Protein AF-A0A9K3IDU4-F1 (afdb_monomer_lite)

Secondary structure (DSSP, 8-state):
-HHHHHHHHHHTT-GGGS-------BTTB--SPTT-BS-EEEES-GGG-S-HHHHHHHHHHHB--SSS---EEEE-

pLDDT: mean 84.57, std 11.09, range [51.06, 94.31]

Organism: Helianthus annuus (NCBI:txid4232)

Sequence (76 aa):
MLNVGRKRAQQRGLGDLGSLAWIEGDAERLTFEDNSMDGYTIAFGIMNVTHIEKVLAEAYRVLKREGDSFALNLAM

Radius of gyration: 13.72 Å; chains: 1; bounding box: 26×33×34 Å

Foldseek 3Di:
DQVVVQVVCVVVVNNVPPPDDGDDDDLLDDPAAFQQDQEDEDAPCLV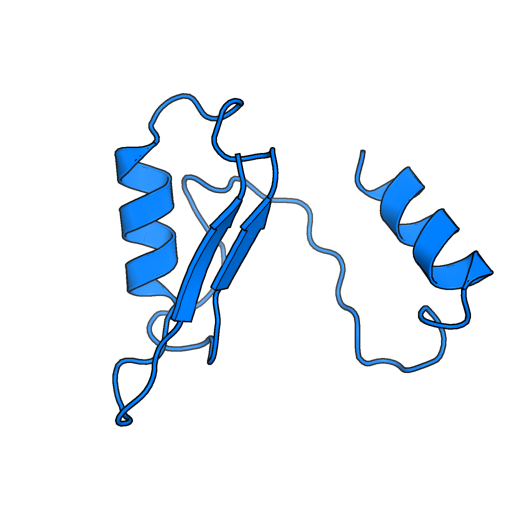VHPDSPSSVVSRNRNHHPPDDDYDYDYHD

Structure (mmCIF, N/CA/C/O backbone):
data_AF-A0A9K3IDU4-F1
#
_entry.id   AF-A0A9K3IDU4-F1
#
loop_
_atom_site.group_PDB
_atom_site.id
_atom_site.type_symbol
_atom_site.label_atom_id
_atom_site.label_alt_id
_atom_site.label_comp_id
_atom_site.label_asym_id
_atom_site.label_entity_id
_atom_site.label_seq_id
_atom_site.pdbx_PDB_ins_code
_atom_site.Cartn_x
_atom_site.Cartn_y
_atom_site.Cartn_z
_atom_site.occupancy
_atom_site.B_iso_or_equiv
_atom_site.auth_seq_id
_atom_site.auth_comp_id
_atom_site.auth_asym_id
_atom_site.auth_atom_id
_atom_site.pdbx_PDB_model_num
ATOM 1 N N . MET A 1 1 ? 6.430 1.899 -13.754 1.00 80.12 1 MET A N 1
ATOM 2 C CA . MET A 1 1 ? 6.935 0.925 -12.753 1.00 80.12 1 MET A CA 1
ATOM 3 C C . MET A 1 1 ? 5.984 -0.262 -12.548 1.00 80.12 1 MET A C 1
ATOM 5 O O . MET A 1 1 ? 6.440 -1.400 -12.580 1.00 80.12 1 MET A O 1
ATOM 9 N N . LEU A 1 2 ? 4.671 -0.026 -12.437 1.00 84.88 2 LEU A N 1
ATOM 10 C CA . LEU A 1 2 ? 3.640 -1.051 -12.201 1.00 84.88 2 LEU A CA 1
ATOM 11 C C . LEU A 1 2 ? 3.647 -2.221 -13.211 1.00 84.88 2 LEU A C 1
ATOM 13 O O . LEU A 1 2 ? 3.631 -3.383 -12.811 1.00 84.88 2 LEU A O 1
ATOM 17 N N . ASN A 1 3 ? 3.792 -1.937 -14.511 1.00 87.31 3 ASN A N 1
ATOM 18 C CA . ASN A 1 3 ? 3.858 -2.973 -15.557 1.00 87.31 3 ASN A CA 1
ATOM 19 C C . ASN A 1 3 ? 5.032 -3.953 -15.377 1.00 87.31 3 ASN A C 1
ATOM 21 O O . ASN A 1 3 ? 4.901 -5.140 -15.672 1.00 87.31 3 ASN A O 1
ATOM 25 N N . VAL A 1 4 ? 6.172 -3.479 -14.861 1.00 89.88 4 VAL A N 1
ATOM 26 C CA . VAL A 1 4 ? 7.341 -4.332 -14.588 1.00 89.88 4 VAL A CA 1
ATOM 27 C C . VAL A 1 4 ? 7.057 -5.255 -13.403 1.00 89.88 4 VAL A C 1
ATOM 29 O O . VAL A 1 4 ? 7.380 -6.441 -13.469 1.00 89.88 4 VAL A O 1
ATOM 32 N N . GLY A 1 5 ? 6.413 -4.739 -12.351 1.00 87.62 5 GLY A N 1
ATOM 33 C CA . GLY A 1 5 ? 5.951 -5.541 -11.214 1.00 87.62 5 GLY A CA 1
ATOM 34 C C . GLY A 1 5 ? 4.973 -6.632 -11.647 1.00 87.62 5 GLY A C 1
ATOM 35 O O . GLY A 1 5 ? 5.195 -7.804 -11.347 1.00 87.62 5 GLY A O 1
ATOM 36 N N . ARG A 1 6 ? 3.966 -6.266 -12.451 1.00 88.69 6 ARG A N 1
ATOM 37 C CA . ARG A 1 6 ? 2.979 -7.207 -12.998 1.00 88.69 6 ARG A CA 1
ATOM 38 C C . ARG A 1 6 ? 3.638 -8.325 -13.808 1.00 88.69 6 ARG A C 1
ATOM 40 O O . ARG A 1 6 ? 3.371 -9.496 -13.556 1.00 88.69 6 ARG A O 1
ATOM 47 N N . LYS A 1 7 ? 4.560 -7.982 -14.717 1.00 90.56 7 LYS A N 1
ATOM 48 C CA . LYS A 1 7 ? 5.304 -8.970 -15.517 1.00 90.56 7 LYS A CA 1
ATOM 49 C C . LYS A 1 7 ? 6.126 -9.923 -14.638 1.00 90.56 7 LYS A C 1
ATOM 51 O O . LYS A 1 7 ? 6.133 -11.125 -14.881 1.00 90.56 7 LYS A O 1
ATOM 56 N N . ARG A 1 8 ? 6.795 -9.409 -13.599 1.00 89.88 8 ARG A N 1
ATOM 57 C CA . ARG A 1 8 ? 7.571 -10.234 -12.652 1.00 89.88 8 ARG A CA 1
ATOM 58 C C . ARG A 1 8 ? 6.681 -11.169 -11.831 1.00 89.88 8 ARG A C 1
ATOM 60 O O . ARG A 1 8 ? 7.067 -12.310 -11.604 1.00 89.88 8 ARG A O 1
ATOM 67 N N . ALA A 1 9 ? 5.507 -10.709 -11.401 1.00 88.81 9 ALA A N 1
ATOM 68 C CA . ALA A 1 9 ? 4.549 -11.544 -10.678 1.00 88.81 9 ALA A CA 1
ATOM 69 C C . ALA A 1 9 ? 4.015 -12.685 -11.556 1.00 88.81 9 ALA A C 1
ATOM 71 O O . ALA A 1 9 ? 3.981 -13.828 -11.107 1.00 88.81 9 ALA A O 1
ATOM 72 N N . GLN A 1 10 ? 3.696 -12.404 -12.824 1.00 87.81 10 GLN A N 1
ATOM 73 C CA . GLN A 1 10 ? 3.306 -13.427 -13.803 1.00 87.81 10 GLN A CA 1
ATOM 74 C C . GLN A 1 10 ? 4.407 -14.474 -14.006 1.00 87.81 10 GLN A C 1
ATOM 76 O O . GLN A 1 10 ? 4.144 -15.666 -13.922 1.00 87.81 10 GLN A O 1
ATOM 81 N N . GLN A 1 11 ? 5.661 -14.046 -14.181 1.00 89.75 11 GLN A N 1
ATOM 82 C CA . GLN A 1 11 ? 6.800 -14.965 -14.324 1.00 89.75 11 GLN A CA 1
ATOM 83 C C . GLN A 1 11 ? 7.019 -15.872 -13.104 1.00 89.75 11 GLN A C 1
ATOM 85 O O . GLN A 1 11 ? 7.605 -16.940 -13.236 1.00 89.75 11 GLN A O 1
ATOM 90 N N . ARG A 1 12 ? 6.565 -15.451 -11.918 1.00 88.50 12 ARG A N 1
ATOM 91 C CA . ARG A 1 12 ? 6.637 -16.230 -10.674 1.00 88.50 12 ARG A CA 1
ATOM 92 C C . ARG A 1 12 ? 5.385 -17.080 -10.418 1.00 88.50 12 ARG A C 1
ATOM 94 O O . ARG A 1 12 ? 5.278 -17.654 -9.341 1.00 88.50 12 ARG A O 1
ATOM 101 N N . GLY A 1 13 ? 4.435 -17.126 -11.355 1.00 85.75 13 GLY A N 1
ATOM 102 C CA . GLY A 1 13 ? 3.164 -17.844 -11.194 1.00 85.75 13 GLY A CA 1
ATOM 103 C C . GLY A 1 13 ? 2.195 -17.194 -10.200 1.00 85.75 13 GLY A C 1
ATOM 104 O O . GLY A 1 13 ? 1.193 -17.794 -9.836 1.00 85.75 13 GLY A O 1
ATOM 105 N N . LEU A 1 14 ? 2.470 -15.964 -9.750 1.00 84.50 14 LEU A N 1
ATOM 106 C CA . LEU A 1 14 ? 1.604 -15.240 -8.812 1.00 84.50 14 LEU A CA 1
ATOM 107 C C . LEU A 1 14 ? 0.431 -14.546 -9.520 1.00 84.50 14 LEU A C 1
ATOM 109 O O . LEU A 1 14 ? -0.544 -14.174 -8.876 1.00 84.50 14 LEU A O 1
ATOM 113 N N . GLY A 1 15 ? 0.528 -14.349 -10.839 1.00 73.44 15 GLY A N 1
ATOM 114 C CA . GLY A 1 15 ? -0.506 -13.682 -11.636 1.00 73.44 15 GLY A CA 1
ATOM 115 C C . GLY A 1 15 ? -1.808 -14.476 -11.762 1.00 73.44 15 GLY A C 1
ATOM 116 O O . GLY A 1 15 ? -2.866 -13.867 -11.884 1.00 73.44 15 GLY A O 1
ATOM 117 N N . ASP A 1 16 ? -1.736 -15.805 -11.677 1.00 73.88 16 ASP A N 1
ATOM 118 C CA . ASP A 1 16 ? -2.872 -16.701 -11.933 1.00 73.88 16 ASP A CA 1
ATOM 119 C C . ASP A 1 16 ? -3.663 -17.045 -10.658 1.00 73.88 16 ASP A C 1
ATOM 121 O O . ASP A 1 16 ? -4.732 -17.645 -10.724 1.00 73.88 16 ASP A O 1
ATOM 125 N N . LEU A 1 17 ? -3.163 -16.637 -9.485 1.00 73.25 17 LEU A N 1
ATOM 126 C CA . LEU A 1 17 ? -3.763 -16.944 -8.181 1.00 73.25 17 LEU A CA 1
ATOM 127 C C . LEU A 1 17 ? -4.988 -16.077 -7.845 1.00 73.25 17 LEU A C 1
ATOM 129 O O . LEU A 1 17 ? -5.632 -16.310 -6.826 1.00 73.25 17 LEU A O 1
ATOM 133 N N . GLY A 1 18 ? -5.288 -15.044 -8.642 1.00 75.62 18 GLY A N 1
ATOM 134 C CA . GLY A 1 18 ? -6.415 -14.125 -8.415 1.00 75.62 18 GLY A CA 1
ATOM 135 C C . GLY A 1 18 ? -6.311 -13.253 -7.153 1.00 75.62 18 GLY A C 1
ATOM 136 O O . GLY A 1 18 ? -7.170 -12.410 -6.922 1.00 75.62 18 GLY A O 1
ATOM 137 N N . SER A 1 19 ? -5.257 -13.413 -6.351 1.00 82.88 19 SER A N 1
ATOM 138 C CA . SER A 1 19 ? -5.054 -12.739 -5.062 1.00 82.88 19 SER A CA 1
ATOM 139 C C . SER A 1 19 ? -4.322 -11.395 -5.157 1.00 82.88 19 SER A C 1
ATOM 141 O O . SER A 1 19 ? -4.126 -10.727 -4.144 1.00 82.88 19 SER A O 1
ATOM 143 N N . LEU A 1 20 ? -3.906 -10.983 -6.360 1.00 87.06 20 LEU A N 1
ATOM 144 C CA . LEU A 1 20 ? -3.156 -9.748 -6.599 1.00 87.06 20 LEU A CA 1
ATOM 145 C C . LEU A 1 20 ? -3.944 -8.786 -7.489 1.00 87.06 20 LEU A C 1
ATOM 147 O O . LEU A 1 20 ? -4.096 -9.015 -8.690 1.00 87.06 20 LEU A O 1
ATOM 151 N N . ALA A 1 21 ? -4.356 -7.659 -6.913 1.00 88.25 21 ALA A N 1
ATOM 152 C CA . ALA A 1 21 ? -4.874 -6.517 -7.653 1.00 88.25 21 ALA A CA 1
ATOM 153 C C . ALA A 1 21 ? -3.770 -5.469 -7.848 1.00 88.25 21 ALA A C 1
ATOM 155 O O . ALA A 1 21 ? -2.992 -5.181 -6.940 1.00 88.25 21 ALA A O 1
ATOM 156 N N . TRP A 1 22 ? -3.707 -4.885 -9.044 1.00 88.94 22 TRP A N 1
ATOM 157 C CA . TRP A 1 22 ? -2.757 -3.823 -9.370 1.00 88.94 22 TRP A CA 1
ATOM 158 C C . TRP A 1 22 ? -3.529 -2.541 -9.645 1.00 88.94 22 TRP A C 1
ATOM 160 O O . TRP A 1 22 ? -4.284 -2.491 -10.615 1.00 88.94 22 TRP A O 1
ATOM 170 N N . ILE A 1 23 ? -3.306 -1.514 -8.831 1.00 90.19 23 ILE A N 1
ATOM 171 C CA . ILE A 1 23 ? -3.960 -0.210 -8.953 1.00 90.19 23 ILE A CA 1
ATOM 172 C C . ILE A 1 23 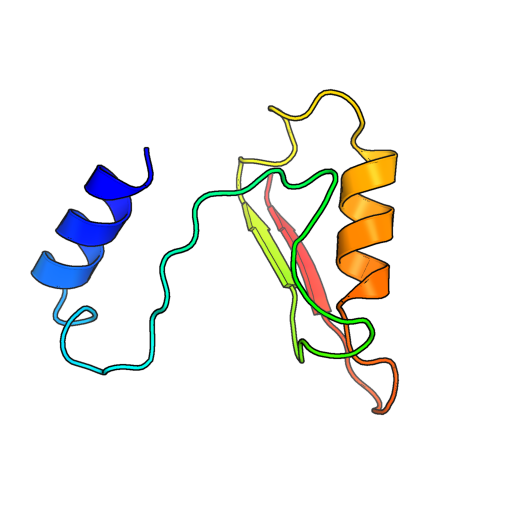? -2.870 0.852 -9.091 1.00 90.19 23 ILE A C 1
ATOM 174 O O . ILE A 1 23 ? -1.868 0.820 -8.378 1.00 90.19 23 ILE A O 1
ATOM 178 N N . GLU A 1 24 ? -3.049 1.761 -10.043 1.00 91.38 24 GLU A N 1
ATOM 179 C CA . GLU A 1 24 ? -2.245 2.976 -10.151 1.00 91.38 24 GLU A CA 1
ATOM 180 C C . GLU A 1 24 ? -2.955 4.094 -9.387 1.00 91.38 24 GLU A C 1
ATOM 182 O O . GLU A 1 24 ? -4.151 4.311 -9.577 1.00 91.38 24 GLU A O 1
ATOM 187 N N . GLY A 1 25 ? -2.234 4.779 -8.504 1.00 90.19 25 GLY A N 1
ATOM 188 C CA . GLY A 1 25 ? -2.801 5.814 -7.652 1.00 90.19 25 GLY A CA 1
ATOM 189 C C . GLY A 1 25 ? -1.727 6.599 -6.909 1.00 90.19 25 GLY A C 1
ATOM 190 O O . GLY A 1 25 ? -0.547 6.243 -6.938 1.00 90.19 25 GLY A O 1
ATOM 191 N N . ASP A 1 26 ? -2.162 7.670 -6.255 1.00 91.75 26 ASP A N 1
ATOM 192 C CA . ASP A 1 26 ? -1.324 8.527 -5.422 1.00 91.75 26 ASP A CA 1
ATOM 193 C C . ASP A 1 26 ? -1.348 8.031 -3.969 1.00 91.75 26 ASP A C 1
ATOM 195 O O . ASP A 1 26 ? -2.416 7.856 -3.381 1.00 91.75 26 ASP A O 1
ATOM 199 N N . ALA A 1 27 ? -0.171 7.807 -3.386 1.00 90.31 27 ALA A N 1
ATOM 200 C CA . ALA A 1 27 ? -0.040 7.363 -2.002 1.00 90.31 27 ALA A CA 1
ATOM 201 C C . ALA A 1 27 ? -0.451 8.448 -0.989 1.00 90.31 27 ALA A C 1
ATOM 203 O O . ALA A 1 27 ? -0.785 8.114 0.144 1.00 90.31 27 ALA A O 1
ATOM 204 N N . GLU A 1 28 ? -0.446 9.728 -1.381 1.00 92.00 28 GLU A N 1
ATOM 205 C CA . GLU A 1 28 ? -0.946 10.836 -0.555 1.00 92.00 28 GLU A CA 1
ATOM 206 C C . GLU A 1 28 ? -2.482 10.934 -0.572 1.00 92.00 28 GLU A C 1
ATOM 208 O O . GLU A 1 28 ? -3.052 11.698 0.210 1.00 92.00 28 GLU A O 1
ATOM 213 N N . ARG A 1 29 ? -3.163 10.190 -1.462 1.00 94.25 29 ARG A N 1
ATOM 214 C CA . ARG A 1 29 ? -4.628 10.181 -1.577 1.00 94.25 29 ARG A CA 1
ATOM 215 C C . ARG A 1 29 ? -5.154 8.849 -2.117 1.00 94.25 29 ARG A C 1
ATOM 217 O O . ARG A 1 29 ? -5.503 8.723 -3.296 1.00 94.25 29 ARG A O 1
ATOM 224 N N . LEU A 1 30 ? -5.245 7.862 -1.235 1.00 92.62 30 LEU A N 1
ATOM 225 C CA . LEU A 1 30 ? -5.682 6.513 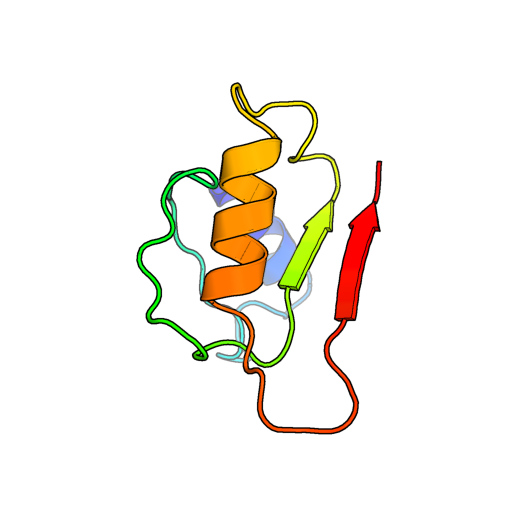-1.565 1.00 92.62 30 LEU A CA 1
ATOM 226 C C . LEU A 1 30 ? -7.184 6.475 -1.878 1.00 92.62 30 LEU A C 1
ATOM 228 O O . LEU A 1 30 ? -8.010 7.015 -1.147 1.00 92.62 30 LEU A O 1
ATOM 232 N N . THR A 1 31 ? -7.569 5.750 -2.928 1.00 92.88 31 THR A N 1
ATOM 233 C CA . THR A 1 31 ? -8.979 5.554 -3.322 1.00 92.88 31 THR A CA 1
ATOM 234 C C . THR A 1 31 ? -9.666 4.415 -2.560 1.00 92.88 31 THR A C 1
ATOM 236 O O . THR A 1 31 ? -10.616 3.823 -3.065 1.00 92.88 31 THR A O 1
ATOM 239 N N . PHE A 1 32 ? -9.159 4.063 -1.378 1.00 93.12 32 PHE A N 1
ATOM 240 C CA . PHE A 1 32 ? -9.720 3.024 -0.515 1.00 93.12 32 PHE A CA 1
ATOM 241 C C . PHE A 1 32 ? -10.549 3.639 0.609 1.00 93.12 32 PHE A C 1
ATOM 243 O O . PHE A 1 32 ? -10.270 4.755 1.052 1.00 93.12 32 PHE A O 1
ATOM 250 N N . GLU A 1 33 ? -11.549 2.899 1.075 1.00 93.56 33 GLU A N 1
ATOM 251 C CA . GLU A 1 33 ? -12.391 3.299 2.202 1.00 93.56 33 GLU A CA 1
ATOM 252 C C . GLU A 1 33 ? -11.632 3.218 3.532 1.00 93.56 33 GLU A C 1
ATOM 254 O O . GLU A 1 33 ? -10.634 2.502 3.671 1.00 93.56 33 GLU A O 1
ATOM 259 N N . ASP A 1 34 ? -12.116 3.965 4.518 1.00 93.69 34 ASP A N 1
ATOM 260 C CA . ASP A 1 34 ? -11.604 3.932 5.884 1.00 93.69 34 ASP A CA 1
ATOM 261 C C . ASP A 1 34 ? -11.785 2.531 6.480 1.00 93.69 34 ASP A C 1
ATOM 263 O O . ASP A 1 34 ? -12.813 1.890 6.263 1.00 93.69 34 ASP A O 1
ATOM 267 N N . ASN A 1 35 ? -10.815 2.060 7.269 1.00 92.31 35 ASN A N 1
ATOM 268 C CA . ASN A 1 35 ? -10.864 0.737 7.907 1.00 92.31 35 ASN A CA 1
ATOM 269 C C . ASN A 1 35 ? -11.171 -0.419 6.926 1.00 92.31 35 ASN A C 1
ATOM 271 O O . ASN A 1 35 ? -11.882 -1.364 7.266 1.00 92.31 35 ASN A O 1
ATOM 275 N N . SER A 1 36 ? -10.660 -0.361 5.697 1.00 92.50 36 SER A N 1
ATOM 276 C CA . SER A 1 36 ? -10.890 -1.396 4.679 1.00 92.50 36 SER A CA 1
ATOM 277 C C . SER A 1 36 ? -9.780 -2.448 4.612 1.00 92.50 36 SER A C 1
ATOM 279 O O . SER A 1 36 ? -10.023 -3.567 4.162 1.00 92.50 36 SER A O 1
ATOM 281 N N . MET A 1 37 ? -8.580 -2.129 5.104 1.00 91.38 37 MET A N 1
ATOM 282 C CA . MET A 1 37 ? -7.375 -2.947 4.954 1.00 91.38 37 MET A CA 1
ATOM 283 C C . MET A 1 37 ? -6.941 -3.575 6.278 1.00 91.38 37 MET A C 1
ATOM 285 O O . MET A 1 37 ? -6.835 -2.892 7.292 1.00 91.38 37 MET A O 1
ATOM 289 N N . ASP A 1 38 ? -6.615 -4.865 6.260 1.00 90.00 38 ASP A N 1
ATOM 290 C CA . ASP A 1 38 ? -6.076 -5.575 7.432 1.00 90.00 38 ASP A CA 1
ATOM 291 C C . ASP A 1 38 ? -4.578 -5.290 7.665 1.00 90.00 38 ASP A C 1
ATOM 293 O O . ASP A 1 38 ? -4.058 -5.469 8.763 1.00 90.00 38 ASP A O 1
ATOM 297 N N . GLY A 1 39 ? -3.862 -4.827 6.638 1.00 89.81 39 GLY A N 1
ATOM 298 C CA . GLY A 1 39 ? -2.440 -4.510 6.725 1.00 89.81 39 GLY A CA 1
ATOM 299 C C . GLY A 1 39 ? -1.994 -3.552 5.628 1.00 89.81 39 GLY A C 1
ATOM 300 O O . GLY A 1 39 ? -2.583 -3.505 4.549 1.00 89.81 39 GLY A O 1
ATOM 301 N N . TYR A 1 40 ? -0.938 -2.788 5.907 1.00 90.06 40 TYR A N 1
ATOM 302 C CA . TYR A 1 40 ? -0.373 -1.817 4.975 1.00 90.06 40 TYR A CA 1
ATOM 303 C C . TYR A 1 40 ? 1.149 -1.937 4.969 1.00 90.06 40 TYR A C 1
ATOM 305 O O . TYR A 1 40 ? 1.805 -1.959 6.010 1.00 90.06 40 TYR A O 1
ATOM 313 N N . THR A 1 41 ? 1.737 -2.027 3.780 1.00 90.50 41 THR A N 1
ATOM 314 C CA . THR A 1 41 ? 3.189 -2.112 3.615 1.00 90.50 41 THR A CA 1
ATOM 31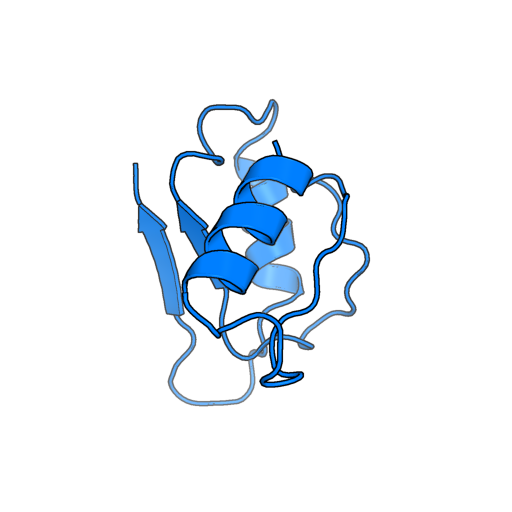5 C C . THR A 1 41 ? 3.623 -1.218 2.473 1.00 90.50 41 THR A C 1
ATOM 317 O O . THR A 1 41 ? 3.075 -1.283 1.374 1.00 90.50 41 THR A O 1
ATOM 320 N N . ILE A 1 42 ? 4.653 -0.418 2.731 1.00 87.75 42 ILE A N 1
ATOM 321 C CA . ILE A 1 42 ? 5.322 0.389 1.721 1.00 87.75 42 ILE A CA 1
ATOM 322 C C . ILE A 1 42 ? 6.827 0.148 1.827 1.00 87.75 42 ILE A C 1
ATOM 324 O O . ILE A 1 42 ? 7.424 0.269 2.895 1.00 87.75 42 ILE A O 1
ATOM 328 N N . ALA A 1 43 ? 7.438 -0.223 0.705 1.00 84.75 43 ALA A N 1
ATOM 329 C CA . ALA A 1 43 ? 8.871 -0.477 0.613 1.00 84.75 43 ALA A CA 1
ATOM 330 C C . ALA A 1 43 ? 9.468 0.401 -0.484 1.00 84.75 43 ALA A C 1
ATOM 332 O O . ALA A 1 43 ? 8.939 0.416 -1.599 1.00 84.75 43 ALA A O 1
ATOM 333 N N . PHE A 1 44 ? 10.536 1.141 -0.167 1.00 82.81 44 PHE A N 1
ATOM 334 C CA . PHE A 1 44 ? 11.277 2.059 -1.055 1.00 82.81 44 PHE A CA 1
ATOM 335 C C . PHE A 1 44 ? 10.475 3.236 -1.658 1.00 82.81 44 PHE A C 1
ATOM 337 O O . PHE A 1 44 ? 11.054 4.226 -2.104 1.00 82.81 44 PHE A O 1
ATOM 344 N N . GLY A 1 45 ? 9.141 3.168 -1.675 1.00 83.12 45 GLY A N 1
ATOM 345 C CA . GLY A 1 45 ? 8.266 4.186 -2.257 1.00 83.12 45 GLY A CA 1
ATOM 346 C C . GLY A 1 45 ? 8.130 5.448 -1.408 1.00 83.12 45 GLY A C 1
ATOM 347 O O . GLY A 1 45 ? 7.969 6.527 -1.967 1.00 83.12 45 GLY A O 1
ATOM 348 N N . ILE A 1 46 ? 8.258 5.336 -0.080 1.00 85.06 46 ILE A N 1
ATOM 349 C CA . ILE A 1 46 ? 8.023 6.459 0.842 1.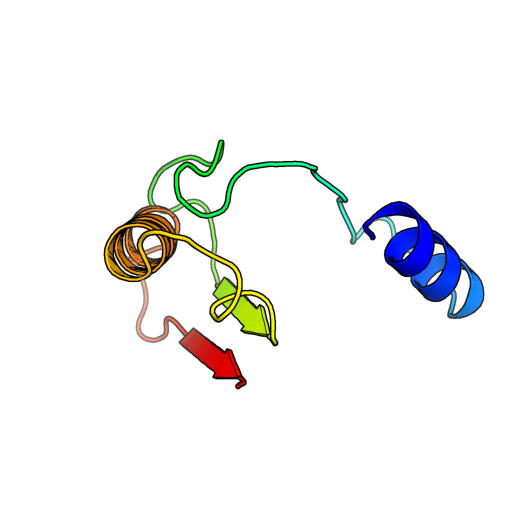00 85.06 46 ILE A CA 1
ATOM 350 C C . ILE A 1 46 ? 8.997 7.627 0.625 1.00 85.06 46 ILE A C 1
ATOM 352 O O . ILE A 1 46 ? 8.635 8.777 0.825 1.00 85.06 46 ILE A O 1
ATOM 356 N N . MET A 1 47 ? 10.222 7.352 0.169 1.00 85.19 47 MET A N 1
ATOM 357 C CA . MET A 1 47 ? 11.233 8.388 -0.078 1.00 85.19 47 MET A CA 1
ATOM 358 C C . MET A 1 47 ? 10.955 9.208 -1.346 1.00 85.19 47 MET A C 1
ATOM 360 O O . MET A 1 47 ? 11.606 10.222 -1.568 1.00 85.19 47 MET A O 1
ATOM 364 N N . ASN A 1 48 ? 10.017 8.762 -2.187 1.00 86.88 48 ASN A N 1
ATOM 365 C CA . ASN A 1 48 ? 9.684 9.398 -3.462 1.00 86.88 48 ASN A CA 1
ATOM 366 C C . ASN A 1 48 ? 8.375 10.203 -3.407 1.00 86.88 48 ASN A C 1
ATOM 368 O O . ASN A 1 48 ? 7.892 10.641 -4.450 1.00 86.88 48 ASN A O 1
ATOM 372 N N . VAL A 1 49 ? 7.780 10.369 -2.223 1.00 88.38 49 VAL A N 1
ATOM 373 C CA . VAL A 1 49 ? 6.561 11.170 -2.038 1.00 88.38 49 VAL A CA 1
ATOM 374 C C . VAL A 1 49 ? 6.911 12.579 -1.572 1.00 88.38 49 VAL A C 1
ATOM 376 O O . VAL A 1 49 ? 7.979 12.802 -1.003 1.00 88.38 49 VAL A O 1
ATOM 379 N N . THR A 1 50 ? 6.027 13.542 -1.829 1.00 92.75 50 THR A N 1
ATOM 380 C CA . THR A 1 50 ? 6.295 14.946 -1.484 1.00 92.75 50 THR A CA 1
ATOM 381 C C . THR A 1 50 ? 5.986 15.203 -0.010 1.00 92.75 50 THR A C 1
ATOM 383 O O . THR A 1 50 ? 6.744 15.892 0.668 1.00 92.75 50 THR A O 1
ATOM 386 N N . HIS A 1 51 ? 4.900 14.609 0.490 1.00 93.50 51 HIS A N 1
ATOM 387 C CA . HIS A 1 51 ? 4.393 14.791 1.849 1.00 93.50 51 HIS A CA 1
ATOM 388 C C . HIS A 1 51 ? 4.268 13.438 2.555 1.00 93.50 51 HIS A C 1
ATOM 390 O O . HIS A 1 51 ? 3.244 12.754 2.465 1.00 93.50 51 HIS A O 1
ATOM 396 N N . ILE A 1 52 ? 5.318 13.037 3.273 1.00 91.19 52 ILE A N 1
ATOM 397 C CA . ILE A 1 52 ? 5.365 11.755 3.994 1.00 91.19 52 ILE A CA 1
ATOM 398 C C . ILE A 1 52 ? 4.221 11.660 5.013 1.00 91.19 52 ILE A C 1
ATOM 400 O O . ILE A 1 52 ? 3.594 10.612 5.154 1.00 91.19 52 ILE A O 1
ATOM 404 N N . GLU A 1 53 ? 3.901 12.759 5.688 1.00 92.06 53 GLU A N 1
ATOM 405 C CA . GLU A 1 53 ? 2.838 12.844 6.683 1.00 92.06 53 GLU A CA 1
ATOM 406 C C . GLU A 1 53 ? 1.455 12.518 6.109 1.00 92.06 53 GLU A C 1
ATOM 408 O O . GLU A 1 53 ? 0.662 11.861 6.783 1.00 92.06 53 GLU A O 1
ATOM 413 N N . LYS A 1 54 ? 1.179 12.898 4.854 1.00 94.00 54 LYS A N 1
ATOM 414 C CA . LYS A 1 54 ? -0.092 12.568 4.194 1.00 94.00 54 LYS A CA 1
ATOM 415 C C . LYS A 1 54 ? -0.180 11.086 3.879 1.00 94.00 54 LYS A C 1
ATOM 417 O O . LYS A 1 54 ? -1.215 10.481 4.123 1.00 94.00 54 LYS A O 1
ATOM 422 N N . VAL A 1 55 ? 0.914 10.485 3.414 1.00 93.00 55 VAL A N 1
ATOM 423 C CA . VAL A 1 55 ? 0.972 9.040 3.154 1.00 93.00 55 VAL A CA 1
ATOM 424 C C . VAL A 1 55 ? 0.768 8.244 4.440 1.00 93.00 55 VAL A C 1
ATOM 426 O O . VAL A 1 55 ? 0.030 7.263 4.449 1.00 93.00 55 VAL A O 1
ATOM 429 N N . LEU A 1 56 ? 1.397 8.663 5.543 1.00 91.44 56 LEU A N 1
ATOM 430 C CA . LEU A 1 56 ? 1.220 8.012 6.842 1.00 91.44 56 LEU A CA 1
ATOM 431 C C . LEU A 1 56 ? -0.212 8.176 7.372 1.00 91.44 56 LEU A C 1
ATOM 433 O O . LEU A 1 56 ? -0.774 7.217 7.900 1.00 91.44 56 LEU A O 1
ATOM 437 N N . ALA A 1 57 ? -0.816 9.356 7.203 1.00 92.75 57 ALA A N 1
ATOM 438 C CA . ALA A 1 57 ? -2.216 9.590 7.550 1.00 92.75 57 ALA A CA 1
ATOM 439 C C . ALA A 1 57 ? -3.169 8.717 6.718 1.00 92.75 57 ALA A C 1
ATOM 441 O O . ALA A 1 57 ? -4.065 8.094 7.284 1.00 92.75 57 ALA A O 1
ATOM 442 N N . GLU A 1 58 ? -2.943 8.602 5.408 1.00 94.31 58 GLU A N 1
ATOM 443 C CA . GLU A 1 58 ? -3.729 7.737 4.524 1.00 94.31 58 GLU A CA 1
ATOM 444 C C . GLU A 1 58 ? -3.565 6.258 4.874 1.00 94.31 58 GLU A C 1
ATOM 446 O O . GLU A 1 58 ? -4.559 5.541 4.978 1.00 94.31 58 GLU A O 1
ATOM 451 N N . ALA A 1 59 ? -2.335 5.804 5.131 1.00 92.06 59 ALA A N 1
ATOM 452 C CA . ALA A 1 59 ? -2.074 4.448 5.600 1.00 92.06 59 ALA A CA 1
ATOM 453 C C . ALA A 1 59 ? -2.843 4.156 6.898 1.00 92.06 59 ALA A C 1
ATOM 455 O O . ALA A 1 59 ? -3.474 3.111 7.026 1.00 92.06 59 ALA A O 1
ATOM 456 N N . TYR A 1 60 ? -2.853 5.100 7.842 1.00 90.38 60 TYR A N 1
ATOM 457 C CA . TYR A 1 60 ? -3.593 4.959 9.094 1.00 90.38 60 TYR A CA 1
ATOM 458 C C . TYR A 1 60 ? -5.117 5.011 8.921 1.00 90.38 60 TYR A C 1
ATOM 460 O O . TYR A 1 60 ? -5.837 4.368 9.683 1.00 90.38 60 TYR A O 1
ATOM 468 N N . ARG A 1 61 ? -5.617 5.765 7.935 1.00 93.81 61 ARG A N 1
ATOM 469 C CA . ARG A 1 61 ? -7.048 5.869 7.616 1.00 93.81 61 ARG A CA 1
ATOM 470 C C . ARG A 1 61 ? -7.598 4.557 7.062 1.00 93.81 61 ARG A C 1
ATOM 472 O O . ARG A 1 61 ? -8.667 4.114 7.476 1.00 93.81 61 ARG A O 1
ATOM 479 N N . VAL A 1 62 ? -6.879 3.934 6.128 1.00 93.75 62 VAL A N 1
ATOM 480 C CA . VAL A 1 62 ? -7.357 2.720 5.446 1.00 93.75 62 VAL A CA 1
ATOM 481 C C . VAL A 1 62 ? -7.198 1.459 6.294 1.00 93.75 62 VAL A C 1
ATOM 483 O O . VAL A 1 62 ? -7.900 0.480 6.054 1.00 93.75 62 VAL A O 1
ATOM 486 N N . LEU A 1 63 ? -6.300 1.464 7.282 1.00 91.44 63 LEU A N 1
ATOM 487 C CA . LEU A 1 63 ? -6.104 0.341 8.195 1.00 91.44 63 LEU A CA 1
ATOM 488 C C . LEU A 1 63 ? -7.301 0.161 9.134 1.00 91.44 63 LEU A C 1
ATOM 490 O O . LEU A 1 63 ? -7.747 1.108 9.780 1.00 91.44 63 LEU A O 1
ATOM 494 N N . LYS A 1 64 ? -7.792 -1.076 9.242 1.00 89.81 64 LYS A N 1
ATOM 495 C CA . LYS A 1 64 ? -8.796 -1.473 10.233 1.00 89.81 64 LYS A CA 1
ATOM 496 C C . LYS A 1 64 ? -8.265 -1.247 11.641 1.00 89.81 64 LYS A C 1
ATOM 498 O O . LYS A 1 64 ? -7.161 -1.666 11.980 1.00 89.81 64 LYS A O 1
ATOM 503 N N . ARG A 1 65 ? -9.089 -0.613 12.471 1.00 77.88 65 ARG A N 1
ATOM 504 C CA . ARG A 1 65 ? -8.793 -0.342 13.887 1.00 77.88 65 ARG A CA 1
ATOM 505 C C . ARG A 1 65 ? -9.404 -1.363 14.841 1.00 77.88 65 ARG A C 1
ATOM 507 O O . ARG A 1 65 ? -9.160 -1.291 16.041 1.00 77.88 65 ARG A O 1
ATOM 514 N N . GLU A 1 66 ? -10.214 -2.279 14.324 1.00 64.56 66 GLU A N 1
ATOM 515 C CA . GLU A 1 66 ? -10.879 -3.303 15.121 1.00 64.56 66 GLU A CA 1
ATOM 516 C C . GLU A 1 66 ? -10.037 -4.588 15.122 1.00 64.56 66 GLU A C 1
ATOM 518 O O . GLU A 1 66 ? -9.982 -5.307 14.127 1.00 64.56 66 GLU A O 1
ATOM 523 N N . GLY A 1 67 ? -9.340 -4.844 16.237 1.00 56.66 67 GLY A N 1
ATOM 524 C CA . GLY A 1 67 ? -8.486 -6.018 16.457 1.00 56.66 67 GLY A CA 1
ATOM 525 C C . GLY A 1 67 ? -7.145 -5.684 17.129 1.00 56.66 67 GLY A C 1
ATOM 526 O O . GLY A 1 67 ? -6.653 -4.564 17.035 1.00 56.66 67 GLY A O 1
ATOM 527 N N . ASP A 1 68 ? -6.532 -6.673 17.790 1.00 54.28 68 ASP A N 1
ATOM 528 C CA . ASP A 1 68 ? -5.299 -6.526 18.593 1.00 54.28 68 AS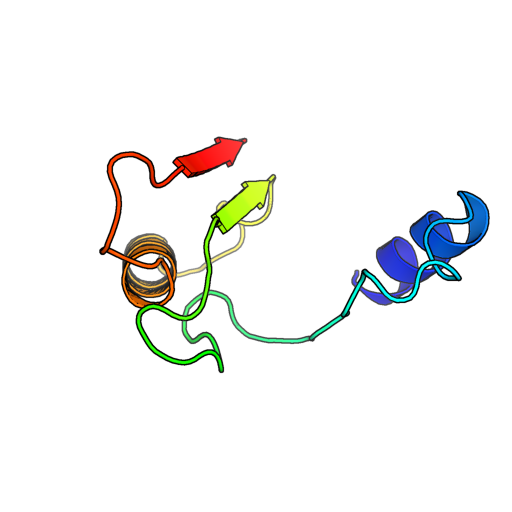P A CA 1
ATOM 529 C C . ASP A 1 68 ? -3.999 -6.387 17.770 1.00 54.28 68 ASP A C 1
ATOM 531 O O . ASP A 1 68 ? -2.897 -6.409 18.322 1.00 54.28 68 ASP A O 1
ATOM 535 N N . SER A 1 69 ? -4.060 -6.294 16.439 1.00 51.06 69 SER A N 1
ATOM 536 C CA . SER A 1 69 ? -2.851 -6.278 15.605 1.00 51.06 69 SER A CA 1
ATOM 537 C C . SER A 1 69 ? -3.082 -5.580 14.267 1.00 51.06 69 SER A C 1
ATOM 539 O O . SER A 1 69 ? -3.602 -6.183 13.335 1.00 51.06 69 SER A O 1
ATOM 541 N N . PHE A 1 70 ? -2.629 -4.331 14.146 1.00 59.28 70 PHE A N 1
ATOM 542 C CA . PHE A 1 70 ? -2.348 -3.714 12.849 1.00 59.28 70 PHE A CA 1
ATOM 543 C C . PHE A 1 70 ? -0.830 -3.620 12.669 1.00 59.28 70 PHE A C 1
ATOM 545 O O . PHE A 1 70 ? -0.094 -3.366 13.624 1.00 59.28 70 PHE A O 1
ATOM 552 N N . ALA A 1 71 ? -0.347 -3.832 11.445 1.00 59.19 71 ALA A N 1
ATOM 553 C CA . ALA A 1 71 ? 1.071 -3.737 11.120 1.00 59.19 71 ALA A CA 1
ATOM 554 C C . ALA A 1 71 ? 1.285 -2.668 10.044 1.00 59.19 71 ALA A C 1
ATOM 556 O O . ALA A 1 71 ? 0.869 -2.836 8.897 1.00 59.19 71 ALA A O 1
ATOM 557 N N . LEU A 1 72 ? 1.951 -1.576 10.429 1.00 69.56 72 LEU A N 1
ATOM 558 C CA . LEU A 1 72 ? 2.539 -0.613 9.504 1.00 69.56 72 LEU A CA 1
ATOM 559 C C . LEU A 1 72 ? 4.029 -0.935 9.386 1.00 69.56 72 LEU A C 1
ATOM 561 O O . LEU A 1 72 ? 4.785 -0.717 10.332 1.00 69.56 72 LEU A O 1
ATOM 565 N N . ASN A 1 73 ? 4.447 -1.466 8.238 1.00 67.44 73 ASN A N 1
ATOM 566 C CA . ASN A 1 73 ? 5.859 -1.723 7.969 1.00 67.44 73 ASN A CA 1
ATOM 567 C C . ASN A 1 73 ? 6.408 -0.693 6.977 1.00 67.44 73 ASN A C 1
ATOM 569 O O . ASN A 1 73 ? 5.926 -0.587 5.844 1.00 67.44 73 ASN A O 1
ATOM 573 N N . LEU A 1 74 ? 7.419 0.046 7.435 1.00 68.81 74 LEU A N 1
ATOM 574 C CA . LEU A 1 74 ? 8.184 0.995 6.646 1.00 68.81 74 LEU A CA 1
ATOM 575 C C . LEU A 1 74 ? 9.565 0.401 6.361 1.00 68.81 74 LEU A C 1
ATOM 577 O O . LEU A 1 74 ? 10.435 0.399 7.229 1.00 68.81 74 LEU A O 1
ATOM 581 N N . ALA A 1 75 ? 9.765 -0.087 5.140 1.00 63.91 75 ALA A N 1
ATOM 582 C CA . ALA A 1 75 ? 11.079 -0.521 4.681 1.00 63.91 75 ALA A CA 1
ATOM 583 C C . ALA A 1 75 ? 11.714 0.589 3.829 1.00 63.91 75 ALA A C 1
ATOM 585 O O . ALA A 1 75 ? 11.169 0.958 2.779 1.00 63.91 75 ALA A O 1
ATOM 586 N N . MET A 1 76 ? 12.837 1.133 4.312 1.00 54.31 76 MET A N 1
ATOM 587 C CA . MET A 1 76 ? 13.672 2.111 3.599 1.00 54.31 76 MET A CA 1
ATOM 588 C C . MET A 1 76 ? 14.624 1.435 2.619 1.00 54.31 76 MET A C 1
ATOM 590 O O . MET A 1 76 ? 15.180 0.371 2.972 1.00 54.31 76 MET A O 1
#

InterPro domains:
  IPR004033 UbiE/COQ5 methyltransferase [PS51608] (1-76)
  IPR029063 S-adenosyl-L-methionine-dependent methyltransferase superfamily [G3DSA:3.40.50.150] (1-75)
  IPR029063 S-adenosyl-L-methionine-dependent methyltransferase superfamily [SSF53335] (1-67)